Protein AF-A0A2S0M627-F1 (afdb_monomer)

Foldseek 3Di:
DPDDDDDDDDDPVVVVVLCVVCVVVVHDSVCSCCCVVVVPVPPVPPVCVVVVVVVVVVVVVVVVVVVCVVVVDDCPPVVVVVVVVVVVVVVVVVVVVVVVVVVVVVVVVVVVVVVVVVVVVVVVVVVVVVVVVVVVVVVVVVVVVVVVVPPPDDDDD

Mean predicted aligned error: 18.46 Å

InterPro domains:
  IPR053842 Mobilization protein NikA-like [PF21983] (3-68)

Secondary structure (DSSP, 8-state):
-----------HHHHHHHHHHHHHTT--HHHHHHHHHS--TTTTTTHHHHHHHHHHHHHHHHHHHHHHHTTT---HHHHHHHHHHHHHHHHHHHHHHHHHHHHHHHHHHHHHHHHHHHHHHHHHHHHHHHHHHHHHHHHHHHHHHHHHHSS------

Radius of gyration: 34.64 Å; Cα contacts (8 Å, |Δi|>4): 18; chains: 1; bounding box: 79×22×114 Å

Organism: Megasphaera elsdenii (NCBI:txid907)

Solvent-accessible surface area (backbone atoms only — not comparable to full-atom values): 9197 Å² total; per-residue (Å²): 129,91,85,83,83,87,87,80,94,67,55,73,65,57,53,51,52,49,50,51,54,11,52,78,71,75,38,53,58,67,56,38,47,45,54,72,73,61,52,58,93,63,88,55,70,68,74,44,54,60,50,52,50,50,51,50,52,52,52,51,53,52,54,50,51,53,57,41,51,76,67,72,55,86,52,74,65,58,54,51,51,51,53,53,49,50,54,51,50,53,52,53,52,52,52,52,54,49,51,53,54,51,50,58,50,51,54,50,49,51,53,54,52,51,54,50,50,53,53,50,52,52,51,53,53,52,52,49,51,53,52,52,51,51,52,52,49,52,52,52,52,52,52,51,55,53,53,70,69,67,72,81,79,84,86,82,134

pLDDT: mean 77.26, std 13.48, range [33.16, 94.44]

Sequence (157 aa):
MKEDRIYFRVTNLQKQQLLIHAREENLTLTDYILRHTLADEKALDDEDKNLVKEINRIGINLNQIARALNRGQNFAAEAKEVHQQIKKLDAFCDEILAARKAYFRELRQYHKEFLKLCQNENKSRELLKQIDASIKLKKLELKKLKLCKGGVIHVHP

Structure (mmCIF, N/CA/C/O backbone):
data_AF-A0A2S0M627-F1
#
_entry.id   AF-A0A2S0M627-F1
#
loop_
_atom_site.group_PDB
_atom_site.id
_atom_site.type_symbol
_atom_site.label_atom_id
_atom_site.label_alt_id
_atom_site.label_comp_id
_atom_site.label_asym_id
_atom_site.label_entity_id
_atom_site.label_seq_id
_atom_site.pdbx_PDB_ins_code
_atom_site.Cartn_x
_atom_site.Cartn_y
_atom_site.Cartn_z
_atom_site.occupancy
_atom_site.B_iso_or_equiv
_atom_site.auth_seq_id
_atom_site.auth_comp_id
_atom_site.auth_asym_id
_atom_site.auth_atom_id
_atom_site.pdbx_PDB_model_num
ATOM 1 N N . MET A 1 1 ? -16.958 -2.303 -27.642 1.00 62.78 1 MET A N 1
ATOM 2 C CA . MET A 1 1 ? -15.473 -2.290 -27.594 1.00 62.78 1 MET A CA 1
ATOM 3 C C . MET A 1 1 ? -15.046 -1.010 -26.885 1.00 62.78 1 MET A C 1
ATOM 5 O O . MET A 1 1 ? -15.880 -0.129 -26.766 1.00 62.78 1 MET A O 1
ATOM 9 N N . LYS A 1 2 ? -13.813 -0.889 -26.374 1.00 73.31 2 LYS A N 1
ATOM 10 C CA . LYS A 1 2 ? -13.320 0.414 -25.881 1.00 73.31 2 LYS A CA 1
ATOM 11 C C . LYS A 1 2 ? -13.036 1.300 -27.105 1.00 73.31 2 LYS A C 1
ATOM 13 O O . LYS A 1 2 ? -12.243 0.885 -27.948 1.00 73.31 2 LYS A O 1
ATOM 18 N N . GLU A 1 3 ? -13.717 2.439 -27.230 1.00 88.00 3 GLU A N 1
ATOM 19 C CA . GLU A 1 3 ? -13.704 3.269 -28.455 1.00 88.00 3 GLU A CA 1
ATOM 20 C C . GLU A 1 3 ? -12.709 4.437 -28.374 1.00 88.00 3 GLU A C 1
ATOM 22 O O . GLU A 1 3 ? -12.079 4.786 -29.374 1.00 88.00 3 GLU A O 1
ATOM 27 N N . ASP A 1 4 ? -12.469 4.956 -27.169 1.00 84.31 4 ASP A N 1
ATOM 28 C CA . ASP A 1 4 ? -11.597 6.107 -26.941 1.00 84.31 4 ASP A CA 1
ATOM 29 C C . ASP A 1 4 ? -10.142 5.724 -26.642 1.00 84.31 4 ASP A C 1
ATOM 31 O O . ASP A 1 4 ? -9.841 4.697 -26.023 1.00 84.31 4 ASP A O 1
ATOM 35 N N . ARG A 1 5 ? -9.207 6.586 -27.067 1.00 85.56 5 ARG A N 1
ATOM 36 C CA . ARG A 1 5 ? -7.762 6.423 -26.839 1.00 85.56 5 ARG A CA 1
ATOM 37 C C . ARG A 1 5 ? -7.183 7.615 -26.094 1.00 85.56 5 ARG A C 1
ATOM 39 O O . ARG A 1 5 ? -7.375 8.758 -26.494 1.00 85.56 5 ARG A O 1
ATOM 46 N N . ILE A 1 6 ? -6.382 7.326 -25.073 1.00 81.75 6 ILE A N 1
ATOM 47 C CA . ILE A 1 6 ? -5.637 8.325 -24.303 1.00 81.75 6 ILE A CA 1
ATOM 48 C C . ILE A 1 6 ? -4.149 8.173 -24.619 1.00 81.75 6 ILE A C 1
ATOM 50 O O . ILE A 1 6 ? -3.593 7.079 -24.519 1.00 81.75 6 ILE A O 1
ATOM 54 N N . TYR A 1 7 ? -3.499 9.279 -24.984 1.00 85.31 7 TYR A N 1
ATOM 55 C CA . TYR A 1 7 ? -2.059 9.333 -25.229 1.00 85.31 7 TYR A CA 1
ATOM 56 C C . TYR A 1 7 ? -1.385 10.184 -24.157 1.00 85.31 7 TYR A C 1
ATOM 58 O O . TYR A 1 7 ? -1.766 11.329 -23.934 1.00 85.31 7 TYR A O 1
ATOM 66 N N . PHE A 1 8 ? -0.337 9.650 -23.536 1.00 83.88 8 PHE A N 1
ATOM 67 C CA . PHE A 1 8 ? 0.505 10.384 -22.597 1.00 83.88 8 PHE A CA 1
ATOM 68 C C . PHE A 1 8 ? 1.966 10.334 -23.046 1.00 83.88 8 PHE A C 1
ATOM 70 O O . PHE A 1 8 ? 2.447 9.333 -23.582 1.00 83.88 8 PHE A O 1
ATOM 77 N N . ARG A 1 9 ? 2.685 11.443 -22.845 1.00 91.19 9 ARG A N 1
ATOM 78 C CA . ARG A 1 9 ? 4.125 11.509 -23.104 1.00 91.19 9 ARG A CA 1
ATOM 79 C C . ARG A 1 9 ? 4.863 10.940 -21.904 1.00 91.19 9 ARG A C 1
ATOM 81 O O . ARG A 1 9 ? 4.728 11.443 -20.796 1.00 91.19 9 ARG A O 1
ATOM 88 N N . VAL A 1 10 ? 5.672 9.923 -22.153 1.00 88.12 10 VAL A N 1
ATOM 89 C CA . VAL A 1 10 ? 6.555 9.312 -21.161 1.00 88.12 10 VAL A CA 1
ATOM 90 C C . VAL A 1 10 ? 7.954 9.204 -21.726 1.00 88.12 10 VAL A C 1
ATOM 92 O O . VAL A 1 10 ? 8.159 9.003 -22.924 1.00 88.12 10 VAL A O 1
ATOM 95 N N . THR A 1 11 ? 8.930 9.310 -20.840 1.00 89.25 11 THR A N 1
ATOM 96 C CA . THR A 1 11 ? 10.302 8.921 -21.145 1.00 89.25 11 THR A CA 1
ATOM 97 C C . THR A 1 11 ? 10.378 7.410 -21.384 1.00 89.25 11 THR A C 1
ATOM 99 O O . THR A 1 11 ? 9.516 6.640 -20.951 1.00 89.25 11 THR A O 1
ATOM 102 N N . ASN A 1 12 ? 11.440 6.954 -22.054 1.00 82.81 12 ASN A N 1
ATOM 103 C CA . ASN A 1 12 ? 11.660 5.520 -22.261 1.00 82.81 12 ASN A CA 1
ATOM 104 C C . ASN A 1 12 ? 11.729 4.757 -20.924 1.00 82.81 12 ASN A C 1
ATOM 106 O O . ASN A 1 12 ? 11.174 3.668 -20.820 1.00 82.81 12 ASN A O 1
ATOM 110 N N . LEU A 1 13 ? 12.330 5.373 -19.899 1.00 78.75 13 LEU A N 1
ATOM 111 C CA . LEU A 1 13 ? 12.429 4.814 -18.552 1.00 78.75 13 LEU A CA 1
ATOM 112 C C . LEU A 1 13 ? 11.047 4.586 -17.925 1.00 78.75 13 LEU A C 1
ATOM 114 O O . LEU A 1 13 ? 10.739 3.469 -17.521 1.00 78.75 13 LEU A O 1
ATOM 118 N N . GLN A 1 14 ? 10.194 5.612 -17.926 1.00 78.31 14 GLN A N 1
ATOM 119 C CA . GLN A 1 14 ? 8.824 5.512 -17.407 1.00 78.31 14 GLN A CA 1
ATOM 120 C C . GLN A 1 14 ? 8.014 4.441 -18.146 1.00 78.31 14 GLN A C 1
ATOM 122 O O . GLN A 1 14 ? 7.264 3.690 -17.528 1.00 78.31 14 GLN A O 1
ATOM 127 N N . LYS A 1 15 ? 8.203 4.316 -19.468 1.00 89.88 15 LYS A N 1
ATOM 128 C CA . LYS A 1 15 ? 7.550 3.265 -20.257 1.00 89.88 15 LYS A CA 1
ATOM 129 C C . LYS A 1 15 ? 7.964 1.860 -19.805 1.00 89.88 15 LYS A C 1
ATOM 131 O O . LYS A 1 15 ? 7.104 0.992 -19.710 1.00 89.88 15 LYS A O 1
ATOM 136 N N . GLN A 1 16 ? 9.251 1.625 -19.542 1.00 81.44 16 GLN A N 1
ATOM 137 C CA . GLN A 1 16 ? 9.727 0.318 -19.068 1.00 81.44 16 GLN A CA 1
ATOM 138 C C . GLN A 1 16 ? 9.199 -0.002 -17.667 1.00 81.44 16 GLN A C 1
ATOM 140 O O . GLN A 1 16 ? 8.731 -1.112 -17.441 1.00 81.44 16 GLN A O 1
ATOM 145 N N . GLN A 1 17 ? 9.199 0.978 -16.760 1.00 81.50 17 GLN A N 1
ATOM 146 C CA . GLN A 1 17 ? 8.665 0.810 -15.405 1.00 81.50 17 GLN A CA 1
ATOM 147 C C . GLN A 1 17 ? 7.190 0.393 -15.421 1.00 81.50 17 GLN A C 1
ATOM 149 O O . GLN A 1 17 ? 6.825 -0.597 -14.797 1.00 81.50 17 GLN A O 1
ATOM 154 N N . LEU A 1 18 ? 6.355 1.081 -16.208 1.00 88.69 18 LEU A N 1
ATOM 155 C CA . LEU A 1 18 ? 4.937 0.732 -16.341 1.00 88.69 18 LEU A CA 1
ATOM 156 C C . LEU A 1 18 ? 4.723 -0.694 -16.877 1.00 88.69 18 LEU A C 1
ATOM 158 O O . LEU A 1 18 ? 3.800 -1.381 -16.451 1.00 88.69 18 LEU A O 1
ATOM 162 N N . LEU A 1 19 ? 5.573 -1.152 -17.803 1.00 86.62 19 LEU A N 1
ATOM 163 C CA . LEU A 1 19 ? 5.493 -2.508 -18.354 1.00 86.62 19 LEU A CA 1
ATOM 164 C C . LEU A 1 19 ? 5.916 -3.585 -17.347 1.00 86.62 19 LEU A C 1
ATOM 166 O O . LEU A 1 19 ? 5.329 -4.665 -17.346 1.00 86.62 19 LEU A O 1
ATOM 170 N N . ILE A 1 20 ? 6.925 -3.305 -16.518 1.00 83.31 20 ILE A N 1
ATOM 171 C CA . ILE A 1 20 ? 7.376 -4.221 -15.463 1.00 83.31 20 ILE A CA 1
ATOM 172 C C . ILE A 1 20 ? 6.274 -4.382 -14.417 1.00 83.31 20 ILE A C 1
ATOM 174 O O . ILE A 1 20 ? 5.867 -5.509 -14.160 1.00 83.31 20 ILE A O 1
ATOM 178 N N . HIS A 1 21 ? 5.725 -3.281 -13.904 1.00 83.50 21 HIS A N 1
A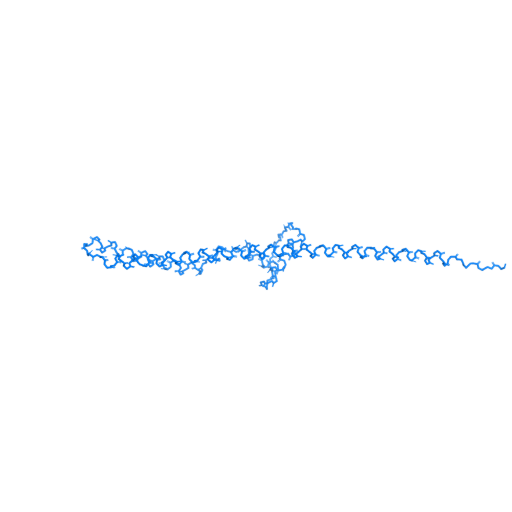TOM 179 C CA . HIS A 1 21 ? 4.677 -3.336 -12.881 1.00 83.50 21 HIS A CA 1
ATOM 180 C C . HIS A 1 21 ? 3.398 -4.013 -13.382 1.00 83.50 21 HIS A C 1
ATOM 182 O O . HIS A 1 21 ? 2.830 -4.856 -12.692 1.00 83.50 21 HIS A O 1
ATOM 188 N N . ALA A 1 22 ? 2.996 -3.744 -14.629 1.00 88.31 22 ALA A N 1
ATOM 189 C CA . ALA A 1 22 ? 1.884 -4.463 -15.243 1.00 88.31 22 ALA A CA 1
ATOM 190 C C . ALA A 1 22 ? 2.137 -5.981 -15.285 1.00 88.31 22 ALA A C 1
ATOM 192 O O . ALA A 1 22 ? 1.244 -6.766 -14.978 1.00 88.31 22 ALA A O 1
ATOM 193 N N . ARG A 1 23 ? 3.367 -6.405 -15.611 1.00 84.19 23 ARG A N 1
ATOM 194 C CA . ARG A 1 23 ? 3.745 -7.824 -15.637 1.00 84.19 23 ARG A CA 1
ATOM 195 C C . ARG A 1 23 ? 3.768 -8.448 -14.241 1.00 84.19 23 ARG A C 1
ATOM 197 O O . ARG A 1 23 ? 3.308 -9.575 -14.106 1.00 84.19 23 ARG A O 1
ATOM 204 N N . GLU A 1 24 ? 4.298 -7.753 -13.239 1.00 80.81 24 GLU A N 1
ATOM 205 C CA . GLU A 1 24 ? 4.345 -8.228 -11.845 1.00 80.81 24 GLU A CA 1
ATOM 206 C C . GLU A 1 24 ? 2.940 -8.533 -11.303 1.00 80.81 24 GLU A C 1
ATOM 208 O O . GLU A 1 24 ? 2.752 -9.518 -10.593 1.00 80.81 24 GLU A O 1
ATOM 213 N N . GLU A 1 25 ? 1.939 -7.751 -11.712 1.00 82.69 25 GLU A N 1
ATOM 214 C CA . GLU A 1 25 ? 0.534 -7.951 -11.339 1.00 82.69 25 GLU A CA 1
ATOM 215 C C . GLU A 1 25 ? -0.252 -8.868 -12.299 1.00 82.69 25 GLU A C 1
ATOM 217 O O . GLU A 1 25 ? -1.458 -9.047 -12.131 1.00 82.69 25 GLU A O 1
ATOM 222 N N . ASN A 1 26 ? 0.402 -9.470 -13.301 1.00 87.56 26 ASN A N 1
ATOM 223 C CA . ASN A 1 26 ? -0.231 -10.263 -14.368 1.00 87.56 26 ASN A CA 1
ATOM 224 C C . ASN A 1 26 ? -1.341 -9.512 -15.135 1.00 87.56 26 ASN A C 1
ATOM 226 O O . ASN A 1 26 ? -2.330 -10.104 -15.569 1.00 87.56 26 ASN A O 1
ATOM 230 N N . LEU A 1 27 ? -1.174 -8.204 -15.327 1.00 85.81 27 LEU A N 1
ATOM 231 C CA . LEU A 1 27 ? -2.104 -7.340 -16.047 1.00 85.81 27 LEU A CA 1
ATOM 232 C C . LEU A 1 27 ? -1.532 -6.902 -17.398 1.00 85.81 27 LEU A C 1
ATOM 234 O O . LEU A 1 27 ? -0.320 -6.800 -17.606 1.00 85.81 27 LEU A O 1
ATOM 238 N N . THR A 1 28 ? -2.421 -6.575 -18.337 1.00 90.06 28 THR A N 1
ATOM 239 C CA . THR A 1 28 ? -2.008 -5.800 -19.511 1.00 90.06 28 THR A CA 1
ATOM 240 C C . THR A 1 28 ? -1.654 -4.379 -19.074 1.00 90.06 28 THR A C 1
ATOM 242 O O . THR A 1 28 ? -2.180 -3.881 -18.082 1.00 90.06 28 THR A O 1
ATOM 245 N N . LEU A 1 29 ? -0.795 -3.680 -19.823 1.00 89.12 29 LEU A N 1
ATOM 246 C CA . LEU A 1 29 ? -0.456 -2.285 -19.510 1.00 89.12 29 LEU A CA 1
ATOM 247 C C . LEU A 1 29 ? -1.710 -1.398 -19.412 1.00 89.12 29 LEU A C 1
ATOM 249 O O . LEU A 1 29 ? -1.789 -0.524 -18.555 1.00 89.12 29 LEU A O 1
ATOM 253 N N . THR A 1 30 ? -2.691 -1.632 -20.284 1.00 88.25 30 THR A N 1
ATOM 254 C CA . THR A 1 30 ? -3.966 -0.913 -20.266 1.00 88.25 30 THR A CA 1
ATOM 255 C C . THR A 1 30 ? -4.753 -1.213 -18.997 1.00 88.25 30 THR A C 1
ATOM 257 O O . THR A 1 30 ? -5.227 -0.276 -18.365 1.00 88.25 30 THR A O 1
ATOM 260 N N . ASP A 1 31 ? -4.870 -2.478 -18.597 1.00 85.44 31 ASP A N 1
ATOM 261 C CA . ASP A 1 31 ? -5.626 -2.845 -17.395 1.00 85.44 31 ASP A CA 1
ATOM 262 C C . ASP A 1 31 ? -4.916 -2.406 -16.118 1.00 85.44 31 ASP A C 1
ATOM 264 O O . ASP A 1 31 ? -5.576 -1.940 -15.200 1.00 85.44 31 ASP A O 1
ATOM 268 N N . TYR A 1 32 ? -3.584 -2.465 -16.081 1.00 87.56 32 TYR A N 1
ATOM 269 C CA . TYR A 1 32 ? -2.776 -1.917 -14.995 1.00 87.56 32 TYR A CA 1
ATOM 270 C C . TYR A 1 32 ? -3.025 -0.415 -14.826 1.00 87.56 32 TYR A C 1
ATOM 272 O O . TYR A 1 32 ? -3.349 0.039 -13.733 1.00 87.56 32 TYR A O 1
ATOM 280 N N . ILE A 1 33 ? -2.938 0.360 -15.916 1.00 87.25 33 ILE A N 1
ATOM 281 C CA . ILE A 1 33 ? -3.188 1.804 -15.860 1.00 87.25 33 ILE A CA 1
ATOM 282 C C . ILE A 1 33 ? -4.621 2.060 -15.409 1.00 87.25 33 ILE A C 1
ATOM 284 O O . ILE A 1 33 ? -4.809 2.760 -14.427 1.00 87.25 33 ILE A O 1
ATOM 288 N N . LEU A 1 34 ? -5.622 1.460 -16.058 1.00 84.62 34 LEU A N 1
ATOM 289 C CA . LEU A 1 34 ? -7.023 1.693 -15.707 1.00 84.62 34 LEU A CA 1
ATOM 290 C C . LEU A 1 34 ? -7.330 1.271 -14.267 1.00 84.62 34 LEU A C 1
ATOM 292 O O . LEU A 1 34 ? -8.013 2.006 -13.575 1.00 84.62 34 LEU A O 1
ATOM 296 N N . ARG A 1 35 ? -6.790 0.152 -13.779 1.00 78.94 35 ARG A N 1
ATOM 297 C CA . ARG A 1 35 ? -6.978 -0.297 -12.393 1.00 78.94 35 ARG A CA 1
ATOM 298 C C . ARG A 1 35 ? -6.409 0.688 -11.376 1.00 78.94 35 ARG A C 1
ATOM 300 O O . ARG A 1 35 ? -7.017 0.875 -10.332 1.00 78.94 35 ARG A O 1
ATOM 307 N N . HIS A 1 36 ? -5.263 1.298 -11.673 1.00 75.25 36 HIS A N 1
ATOM 308 C CA . HIS A 1 36 ? -4.574 2.217 -10.760 1.00 75.25 36 HIS A CA 1
ATOM 309 C C . HIS A 1 36 ? -4.975 3.691 -10.949 1.00 75.25 36 HIS A C 1
ATOM 311 O O . HIS A 1 36 ? -4.780 4.490 -10.039 1.00 75.25 36 HIS A O 1
ATOM 317 N N . THR A 1 37 ? -5.543 4.076 -12.098 1.00 72.38 37 THR A N 1
ATOM 318 C CA . THR A 1 37 ? -6.003 5.454 -12.378 1.00 72.38 37 THR A CA 1
ATOM 319 C C . THR A 1 37 ? -7.512 5.625 -12.280 1.00 72.38 37 THR A C 1
ATOM 321 O O . THR A 1 37 ? -7.981 6.710 -11.963 1.00 72.38 37 THR A O 1
ATOM 324 N N . LEU A 1 38 ? -8.265 4.572 -12.598 1.00 69.06 38 LEU A N 1
ATOM 325 C CA . LEU A 1 38 ? -9.707 4.459 -12.381 1.00 69.06 38 LEU A CA 1
ATOM 326 C C . LEU A 1 38 ? -9.979 3.524 -11.207 1.00 69.06 38 LEU A C 1
ATOM 328 O O . LEU A 1 38 ? -11.028 2.886 -11.187 1.00 69.06 38 LEU A O 1
ATOM 332 N N . ALA A 1 39 ? -9.028 3.398 -10.270 1.00 50.19 39 ALA A N 1
ATOM 333 C CA . ALA A 1 39 ? -9.337 2.842 -8.968 1.00 50.19 39 ALA A CA 1
ATOM 334 C C . ALA A 1 39 ? -10.551 3.622 -8.471 1.00 50.19 39 ALA A C 1
ATOM 336 O O . ALA A 1 39 ? -10.432 4.790 -8.097 1.00 50.19 39 ALA A O 1
ATOM 337 N N . ASP A 1 40 ? -11.721 2.985 -8.556 1.00 43.94 40 ASP A N 1
ATOM 338 C CA . ASP A 1 40 ? -12.903 3.407 -7.841 1.00 43.94 40 ASP A CA 1
ATOM 339 C C . ASP A 1 40 ? -12.431 3.794 -6.438 1.00 43.94 40 ASP A C 1
ATOM 341 O O . ASP A 1 40 ? -11.555 3.138 -5.860 1.00 43.94 40 ASP A O 1
ATOM 345 N N . GLU A 1 41 ? -13.076 4.783 -5.839 1.00 47.69 41 GLU A N 1
ATOM 346 C CA . GLU A 1 41 ? -13.037 5.085 -4.402 1.00 47.69 41 GLU A CA 1
ATOM 347 C C . GLU A 1 41 ? -13.252 3.848 -3.478 1.00 47.69 41 GLU A C 1
ATOM 349 O O . GLU A 1 41 ? -13.319 3.978 -2.262 1.00 47.69 41 GLU A O 1
ATOM 354 N N . LYS A 1 42 ? -13.343 2.628 -4.023 1.00 44.25 42 LYS A N 1
ATOM 355 C CA . LYS A 1 42 ? -13.682 1.347 -3.406 1.00 44.25 42 LYS A CA 1
ATOM 356 C C . LYS A 1 42 ? -12.517 0.425 -3.046 1.00 44.25 42 LYS A C 1
ATOM 358 O O . LYS A 1 42 ? -12.776 -0.689 -2.603 1.00 44.25 42 LYS A O 1
ATOM 363 N N . ALA A 1 43 ? -11.256 0.842 -3.147 1.00 42.47 43 ALA A N 1
ATOM 364 C CA . ALA A 1 43 ? -10.153 0.063 -2.557 1.00 42.47 43 ALA A CA 1
ATOM 365 C C . ALA A 1 43 ? -9.909 0.366 -1.058 1.00 42.47 43 ALA A C 1
ATOM 367 O O . ALA A 1 43 ? -8.867 -0.002 -0.525 1.00 42.47 43 ALA A O 1
ATOM 368 N N . LEU A 1 44 ? -10.862 1.021 -0.381 1.00 43.84 44 LEU A N 1
ATOM 369 C CA . LEU A 1 44 ? -10.879 1.220 1.077 1.00 43.84 44 LEU A CA 1
ATOM 370 C C . LEU A 1 44 ? -11.983 0.419 1.798 1.00 43.84 44 LEU A C 1
ATOM 372 O O . LEU A 1 44 ? -12.061 0.449 3.019 1.00 43.84 44 LEU A O 1
ATOM 376 N N . ASP A 1 45 ? -12.834 -0.329 1.088 1.00 49.16 45 ASP A N 1
ATOM 377 C CA . ASP A 1 45 ? -14.160 -0.678 1.629 1.00 49.16 45 ASP A CA 1
ATOM 378 C C . ASP A 1 45 ? -14.287 -2.055 2.320 1.00 49.16 45 ASP A C 1
ATOM 380 O O . ASP A 1 45 ? -15.389 -2.463 2.690 1.00 49.16 45 ASP A O 1
ATOM 384 N N . ASP A 1 46 ? -13.184 -2.779 2.547 1.00 50.12 46 ASP A N 1
ATOM 385 C CA . ASP A 1 46 ? -13.211 -4.025 3.342 1.00 50.12 46 ASP A CA 1
ATOM 386 C C . ASP A 1 46 ? -12.309 -3.995 4.586 1.00 50.12 46 ASP A C 1
ATOM 388 O O . ASP A 1 46 ? -12.684 -4.584 5.604 1.00 50.12 46 ASP A O 1
ATOM 392 N N . GLU A 1 47 ? -11.200 -3.243 4.585 1.00 51.16 47 GLU A N 1
ATOM 393 C CA . GLU A 1 47 ? -10.427 -3.004 5.817 1.00 51.16 47 GLU A CA 1
ATOM 394 C C . GLU A 1 47 ? -11.185 -2.081 6.792 1.00 51.16 47 GLU A C 1
ATOM 396 O O . GLU A 1 47 ? -11.156 -2.311 8.005 1.00 51.16 47 GLU A O 1
ATOM 401 N N . ASP A 1 48 ? -11.985 -1.133 6.286 1.00 58.00 48 ASP A N 1
ATOM 402 C CA . ASP A 1 48 ? -12.751 -0.216 7.135 1.00 58.00 48 ASP A CA 1
ATOM 403 C C . ASP A 1 48 ? -14.055 -0.799 7.689 1.00 58.00 48 ASP A C 1
ATOM 405 O O . ASP A 1 48 ? -14.554 -0.306 8.695 1.00 58.00 48 ASP A O 1
ATOM 409 N N . LYS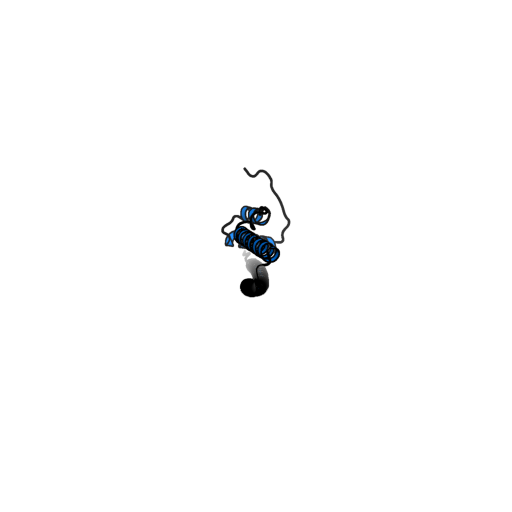 A 1 49 ? -14.623 -1.883 7.142 1.00 62.72 49 LYS A N 1
ATOM 410 C CA . LYS A 1 49 ? -15.862 -2.453 7.719 1.00 62.72 49 LYS A CA 1
ATOM 411 C C . LYS A 1 49 ? -15.648 -3.000 9.123 1.00 62.72 49 LYS A C 1
ATOM 413 O O . LYS A 1 49 ? -16.532 -2.875 9.971 1.00 62.72 49 LYS A O 1
ATOM 418 N N . ASN A 1 50 ? -14.491 -3.606 9.377 1.00 66.56 50 ASN A N 1
ATOM 419 C CA . ASN A 1 50 ? -14.141 -4.073 10.715 1.00 66.56 50 ASN A CA 1
ATOM 420 C C . ASN A 1 50 ? -13.799 -2.898 11.634 1.00 66.56 50 ASN A C 1
ATOM 422 O O . ASN A 1 50 ? -14.250 -2.888 12.778 1.00 66.56 50 ASN A O 1
ATOM 426 N N . LEU A 1 51 ? -13.108 -1.875 11.122 1.00 68.00 51 LEU A N 1
ATOM 427 C CA . LEU A 1 51 ? -12.818 -0.665 11.888 1.00 68.00 51 LEU A CA 1
ATOM 428 C C . LEU A 1 51 ? -14.100 0.095 12.264 1.00 68.00 51 LEU A C 1
ATOM 430 O O . LEU A 1 51 ? -14.292 0.435 13.425 1.00 68.00 51 LEU A O 1
ATOM 434 N N . VAL A 1 52 ? -15.026 0.291 11.326 1.00 76.75 52 VAL A N 1
ATOM 435 C CA . VAL A 1 52 ? -16.326 0.944 11.546 1.00 76.75 52 VAL A CA 1
ATOM 436 C C . VAL A 1 52 ? -17.196 0.134 12.506 1.00 76.75 52 VAL A C 1
ATOM 438 O O . VAL A 1 52 ? -17.863 0.718 13.361 1.00 76.75 52 VAL A O 1
ATOM 441 N N . LYS A 1 53 ? -17.176 -1.205 12.428 1.00 77.62 53 LYS A N 1
ATOM 442 C CA . LYS A 1 53 ? -17.853 -2.069 13.412 1.00 77.62 53 LYS A CA 1
ATOM 443 C C . LYS A 1 53 ? -17.278 -1.885 14.814 1.00 77.62 53 LYS A C 1
ATOM 445 O O . LYS A 1 53 ? -18.054 -1.737 15.758 1.00 77.62 53 LYS A O 1
ATOM 450 N N . GLU A 1 54 ? -15.956 -1.855 14.951 1.00 78.38 54 GLU A N 1
ATOM 451 C CA . GLU A 1 54 ? -15.305 -1.643 16.246 1.00 78.38 54 GLU A CA 1
ATOM 452 C C . GLU A 1 54 ? -15.524 -0.215 16.773 1.00 78.38 54 GLU A C 1
ATOM 454 O O . GLU A 1 54 ? -15.849 -0.049 17.946 1.00 78.38 54 GLU A O 1
ATOM 459 N N . ILE A 1 55 ? -15.502 0.815 15.919 1.00 79.69 55 ILE A N 1
ATOM 460 C CA . ILE A 1 55 ? -15.848 2.197 16.297 1.00 79.69 55 ILE A CA 1
ATOM 461 C C . ILE A 1 55 ? -17.303 2.286 16.778 1.00 79.69 55 ILE A C 1
ATOM 463 O O . ILE A 1 55 ? -17.569 2.877 17.826 1.00 79.69 55 ILE A O 1
ATOM 467 N N . ASN A 1 56 ? -18.250 1.661 16.070 1.00 79.25 56 ASN A N 1
ATOM 468 C CA . ASN A 1 56 ? -19.649 1.614 16.504 1.00 79.25 56 ASN A CA 1
ATOM 469 C C . ASN A 1 56 ? -19.801 0.902 17.851 1.00 79.25 56 ASN A C 1
ATOM 471 O O . ASN A 1 56 ? -20.550 1.356 18.717 1.00 79.25 56 ASN A O 1
ATOM 475 N N . ARG A 1 57 ? -19.069 -0.194 18.056 1.00 86.81 57 ARG A N 1
ATOM 476 C CA . ARG A 1 57 ? -19.068 -0.942 19.314 1.00 86.81 57 ARG A CA 1
ATOM 477 C C . ARG A 1 57 ? -18.511 -0.107 20.472 1.00 86.81 57 ARG A C 1
ATOM 479 O O . ARG A 1 57 ? -19.121 -0.079 21.541 1.00 86.81 57 ARG A O 1
ATOM 486 N N . ILE A 1 58 ? -17.422 0.631 20.248 1.00 82.31 58 ILE A N 1
ATOM 487 C CA . ILE A 1 58 ? -16.865 1.587 21.217 1.00 82.31 58 ILE A CA 1
ATOM 488 C C . ILE A 1 58 ? -17.898 2.676 21.543 1.00 82.31 58 ILE A C 1
ATOM 490 O O . ILE A 1 58 ? -18.166 2.940 22.716 1.00 82.31 58 ILE A O 1
ATOM 494 N N . GLY A 1 59 ? -18.541 3.259 20.527 1.00 85.44 59 GLY A N 1
ATOM 495 C CA . GLY A 1 59 ? -19.570 4.287 20.707 1.00 85.44 59 GLY A CA 1
ATOM 496 C C . GLY A 1 59 ? -20.782 3.805 21.515 1.00 85.44 59 GLY A C 1
ATOM 497 O O . GLY A 1 59 ? -21.277 4.524 22.387 1.00 85.44 59 GLY A O 1
ATOM 498 N N . ILE A 1 60 ? -21.243 2.571 21.285 1.00 85.56 60 ILE A N 1
ATOM 499 C CA . ILE A 1 60 ? -22.335 1.954 22.055 1.00 85.56 60 ILE A CA 1
ATOM 500 C C . ILE A 1 60 ? -21.937 1.787 23.526 1.00 85.56 60 ILE A C 1
ATOM 502 O O . ILE A 1 60 ? -22.707 2.179 24.407 1.00 85.56 60 ILE A O 1
ATOM 506 N N . ASN A 1 61 ? -20.740 1.265 23.799 1.00 82.44 61 ASN A N 1
ATOM 507 C CA . ASN A 1 61 ? -20.252 1.056 25.164 1.00 82.44 61 ASN A CA 1
ATOM 508 C C . ASN A 1 61 ? -20.117 2.383 25.928 1.00 82.44 61 ASN A C 1
ATOM 510 O O . ASN A 1 61 ? -20.574 2.491 27.066 1.00 82.44 61 ASN A O 1
ATOM 514 N N . LEU A 1 62 ? -19.575 3.423 25.286 1.00 76.25 62 LEU A N 1
ATOM 515 C CA . LEU A 1 62 ? -19.471 4.762 25.877 1.00 76.25 62 LEU A CA 1
ATOM 516 C C . LEU A 1 62 ? -20.848 5.343 26.227 1.00 76.25 62 LEU A C 1
ATOM 518 O O . LEU A 1 62 ? -21.039 5.879 27.319 1.00 76.25 62 LEU A O 1
ATOM 522 N N . ASN A 1 63 ? -21.840 5.172 25.350 1.00 80.75 63 ASN A N 1
ATOM 523 C CA . ASN A 1 63 ? -23.214 5.605 25.610 1.00 80.75 63 ASN A CA 1
ATOM 524 C C . ASN A 1 63 ? -23.885 4.840 26.761 1.00 80.75 63 ASN A C 1
ATOM 526 O O . ASN A 1 63 ? -24.746 5.395 27.448 1.00 80.75 63 ASN A O 1
ATOM 530 N N . GLN A 1 64 ? -23.534 3.570 26.970 1.00 78.50 64 GLN A N 1
ATOM 531 C CA . GLN A 1 64 ? -24.023 2.788 28.106 1.00 78.50 64 GLN A CA 1
ATOM 532 C C . GLN A 1 64 ? -23.398 3.274 29.414 1.00 78.50 64 GLN A C 1
ATOM 534 O O . GLN A 1 64 ? -24.138 3.527 30.364 1.00 78.50 64 GLN A O 1
ATOM 539 N N . ILE A 1 65 ? -22.082 3.504 29.431 1.00 73.81 65 ILE A N 1
ATOM 540 C CA . ILE A 1 65 ? -21.355 4.054 30.585 1.00 73.81 65 ILE A CA 1
ATOM 541 C C . ILE A 1 65 ? -21.911 5.431 30.968 1.00 73.81 65 ILE A C 1
ATOM 543 O O . ILE A 1 65 ? -22.241 5.656 32.129 1.00 73.81 65 ILE A O 1
ATOM 547 N N . ALA A 1 66 ? -22.114 6.327 29.997 1.00 71.19 66 ALA A N 1
ATOM 548 C CA . ALA A 1 66 ? -22.691 7.650 30.241 1.00 71.19 66 ALA A CA 1
ATOM 549 C C . ALA A 1 66 ? -24.101 7.567 30.857 1.00 71.19 66 ALA A C 1
ATOM 551 O O . ALA A 1 66 ? -24.412 8.259 31.826 1.00 71.19 66 ALA A O 1
ATOM 552 N N . ARG A 1 67 ? -24.959 6.671 30.347 1.00 75.25 67 ARG A N 1
ATOM 553 C CA . ARG A 1 67 ? -26.303 6.443 30.910 1.00 75.25 67 ARG A CA 1
ATOM 554 C C . ARG A 1 67 ? -26.275 5.820 32.300 1.00 75.25 67 ARG A C 1
ATOM 556 O O . ARG A 1 67 ? -27.225 6.001 33.059 1.00 75.25 67 ARG A O 1
ATOM 563 N N . ALA A 1 68 ? -25.264 5.027 32.609 1.00 69.94 68 ALA A N 1
ATOM 564 C CA . ALA A 1 68 ? -25.143 4.367 33.894 1.00 69.94 68 ALA A CA 1
ATOM 565 C C . ALA A 1 68 ? -24.596 5.343 34.957 1.00 69.94 68 ALA A C 1
ATOM 567 O O . ALA A 1 68 ? -25.153 5.429 36.051 1.00 69.94 68 ALA A O 1
ATOM 568 N N . LEU A 1 69 ? -23.624 6.187 34.586 1.00 64.62 69 LEU A N 1
ATOM 569 C CA . LEU A 1 69 ? -23.138 7.317 35.389 1.00 64.62 69 LEU A CA 1
ATOM 570 C C . LEU A 1 69 ? -24.257 8.310 35.724 1.00 64.62 69 LEU A C 1
ATOM 572 O O . LEU A 1 69 ? -24.436 8.669 36.885 1.00 64.62 69 LEU A O 1
ATOM 576 N N . ASN A 1 70 ? -25.077 8.681 34.736 1.00 68.56 70 ASN A N 1
ATOM 577 C CA . ASN A 1 70 ? -26.227 9.569 34.948 1.00 68.56 70 ASN A CA 1
ATOM 578 C C . ASN A 1 70 ? -27.297 8.975 35.885 1.00 68.56 70 ASN A C 1
ATOM 580 O O . ASN A 1 70 ? -28.158 9.705 36.367 1.00 68.56 70 ASN A O 1
ATOM 584 N N . ARG A 1 71 ? -27.259 7.661 36.150 1.00 74.25 71 ARG A N 1
ATOM 585 C CA . ARG A 1 71 ? -28.155 6.958 37.084 1.00 74.25 71 ARG A CA 1
ATOM 586 C C . ARG A 1 71 ? -27.554 6.765 38.482 1.00 74.25 71 ARG A C 1
ATOM 588 O O . ARG A 1 71 ? -28.175 6.109 39.311 1.00 74.25 71 ARG A O 1
ATOM 595 N N . GLY A 1 72 ? -26.378 7.336 38.756 1.00 61.91 72 GLY A N 1
ATOM 596 C CA . GLY A 1 72 ? -25.755 7.329 40.084 1.00 61.91 72 GLY A CA 1
ATOM 597 C C . GLY A 1 72 ? -25.146 5.989 40.510 1.00 61.91 72 GLY A C 1
ATOM 598 O O . GLY A 1 72 ? -24.835 5.812 41.686 1.00 61.91 72 GLY A O 1
ATOM 599 N N . GLN A 1 73 ? -24.970 5.037 39.586 1.00 63.84 73 GLN A N 1
ATOM 600 C CA . GLN A 1 73 ? -24.237 3.797 39.859 1.00 63.84 73 GLN A CA 1
ATOM 601 C C . GLN A 1 73 ? -22.723 4.083 39.962 1.00 63.84 73 GLN A C 1
ATOM 603 O O . GLN A 1 73 ? -22.186 4.928 39.246 1.00 63.84 73 GLN A O 1
ATOM 608 N N . ASN A 1 74 ? -22.033 3.408 40.887 1.00 65.25 74 ASN A N 1
ATOM 609 C CA . ASN A 1 74 ? -20.629 3.668 41.212 1.00 65.25 74 ASN A CA 1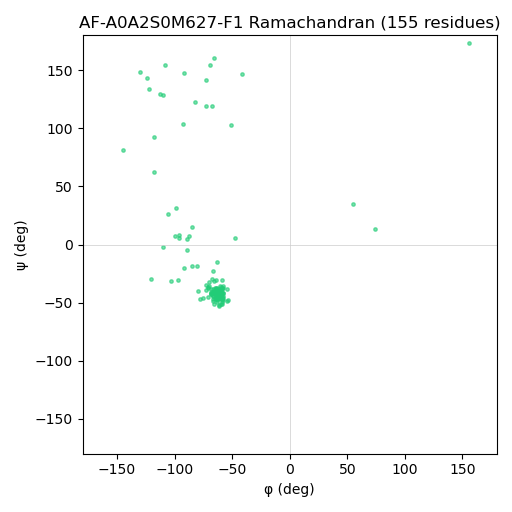
ATOM 610 C C . ASN A 1 74 ? -19.706 2.751 40.378 1.00 65.25 74 ASN A C 1
ATOM 612 O O . ASN A 1 74 ? -19.602 1.565 40.673 1.00 65.25 74 ASN A O 1
ATOM 616 N N . PHE A 1 75 ? -19.059 3.299 39.340 1.00 61.00 75 PHE A N 1
ATOM 617 C CA . PHE A 1 75 ? -18.343 2.555 38.279 1.00 61.00 75 PHE A CA 1
ATOM 618 C C . PHE A 1 75 ? -16.824 2.458 38.463 1.00 61.00 75 PHE A C 1
ATOM 620 O O . PHE A 1 75 ? -16.068 2.460 37.492 1.00 61.00 75 PHE A O 1
ATOM 627 N N . ALA A 1 76 ? -16.319 2.432 39.695 1.00 66.69 76 ALA A N 1
ATOM 628 C CA . ALA A 1 76 ? -14.869 2.429 39.913 1.00 66.69 76 ALA A CA 1
ATOM 629 C C . ALA A 1 76 ? -14.165 1.219 39.253 1.00 66.69 76 ALA A C 1
ATOM 631 O O . ALA A 1 76 ? -13.018 1.334 38.816 1.00 66.69 76 ALA A O 1
ATOM 632 N N . ALA A 1 77 ? -14.852 0.076 39.146 1.00 65.75 77 ALA A N 1
ATOM 633 C CA . ALA A 1 77 ? -14.333 -1.125 38.496 1.00 65.75 77 ALA A CA 1
ATOM 634 C C . ALA A 1 77 ? -14.397 -1.023 36.962 1.00 65.75 77 ALA A C 1
ATOM 636 O O . ALA A 1 77 ? -13.394 -1.249 36.286 1.00 65.75 77 ALA A O 1
ATOM 637 N N . GLU A 1 78 ? -15.532 -0.594 36.413 1.00 69.19 78 GLU A N 1
ATOM 638 C CA . GLU A 1 78 ? -15.761 -0.473 34.972 1.00 69.19 78 GLU A CA 1
ATOM 639 C C . GLU A 1 78 ? -14.937 0.669 34.362 1.00 69.19 78 GLU A C 1
ATOM 641 O O . GLU A 1 78 ? -14.397 0.529 33.269 1.00 69.19 78 GLU A O 1
ATOM 646 N N . ALA A 1 79 ? -14.743 1.777 35.084 1.00 68.75 79 ALA A N 1
ATOM 647 C CA . ALA A 1 79 ? -13.850 2.858 34.667 1.00 68.75 79 ALA A CA 1
ATOM 648 C C . ALA A 1 79 ? -12.387 2.391 34.585 1.00 68.75 79 ALA A C 1
ATOM 650 O O . ALA A 1 79 ? -11.656 2.778 33.669 1.00 68.75 79 ALA A O 1
ATOM 651 N N . LYS A 1 80 ? -11.959 1.525 35.513 1.00 73.12 80 LYS A N 1
ATOM 652 C CA . LYS A 1 80 ? -10.623 0.919 35.489 1.00 73.12 80 LYS A CA 1
ATOM 653 C C . LYS A 1 80 ? -10.466 -0.021 34.294 1.00 73.12 80 LYS A C 1
ATOM 655 O O . LYS A 1 80 ? -9.431 0.017 33.633 1.00 73.12 80 LYS A O 1
ATOM 660 N N . GLU A 1 81 ? -11.489 -0.816 33.994 1.00 77.00 81 GLU A N 1
ATOM 661 C CA . GLU A 1 81 ? -11.492 -1.739 32.858 1.00 77.00 81 GLU A CA 1
ATOM 662 C C . GLU A 1 81 ? -11.479 -1.000 31.511 1.00 77.00 81 GLU A C 1
ATOM 664 O O . GLU A 1 81 ? -10.653 -1.303 30.648 1.00 77.00 81 GLU A O 1
ATOM 669 N N . VAL A 1 82 ? -12.289 0.053 31.367 1.00 77.19 82 VAL A N 1
ATOM 670 C CA . VAL A 1 82 ? -12.287 0.940 30.190 1.00 77.19 82 VAL A CA 1
ATOM 671 C C . VAL A 1 82 ? -10.928 1.613 30.012 1.00 77.19 82 VAL A C 1
ATOM 673 O O . VAL A 1 82 ? -10.377 1.608 28.913 1.00 77.19 82 VAL A O 1
ATOM 676 N N . HIS A 1 83 ? -10.330 2.133 31.086 1.00 74.19 83 HIS A N 1
ATOM 677 C CA . HIS A 1 83 ? -8.994 2.726 31.026 1.00 74.19 83 HIS A CA 1
ATOM 678 C C . HIS A 1 83 ? -7.925 1.712 30.582 1.00 74.19 83 HIS A C 1
ATOM 680 O O . HIS A 1 83 ? -6.992 2.050 29.854 1.00 74.19 83 HIS A O 1
ATOM 686 N N . GLN A 1 84 ? -8.065 0.449 30.987 1.00 78.62 84 GLN A N 1
ATOM 687 C CA . GLN A 1 84 ? -7.151 -0.620 30.597 1.00 78.62 84 GLN A CA 1
ATOM 688 C C . GLN A 1 84 ? -7.330 -1.027 29.128 1.00 78.62 84 GLN A C 1
ATOM 690 O O . GLN A 1 84 ? -6.344 -1.331 28.456 1.00 78.62 84 GLN A O 1
ATOM 695 N N . GLN A 1 85 ? -8.560 -0.988 28.609 1.00 80.31 85 GLN A N 1
ATOM 696 C CA . GLN A 1 85 ? -8.839 -1.193 27.187 1.00 80.31 85 GLN A CA 1
ATOM 697 C C . GLN A 1 85 ? -8.307 -0.046 26.321 1.00 80.31 85 GLN A C 1
ATOM 699 O O . GLN A 1 85 ? -7.688 -0.320 25.298 1.00 80.31 85 GLN A O 1
ATOM 704 N N . ILE A 1 86 ? -8.455 1.210 26.757 1.00 81.50 86 ILE A N 1
ATOM 705 C CA . ILE A 1 86 ? -7.884 2.378 26.062 1.00 81.50 86 ILE A CA 1
ATOM 706 C C . ILE A 1 86 ? -6.361 2.245 25.958 1.00 81.50 86 ILE A C 1
ATOM 708 O O . ILE A 1 86 ? -5.816 2.347 24.868 1.00 81.50 86 ILE A O 1
ATOM 712 N N . LYS A 1 87 ? -5.676 1.883 27.051 1.00 83.31 87 LYS A N 1
ATOM 713 C CA . LYS A 1 87 ? -4.221 1.646 27.019 1.00 83.31 87 LYS A CA 1
ATOM 714 C C . LYS A 1 87 ? -3.799 0.548 26.045 1.00 83.31 87 LYS A C 1
ATOM 716 O O . LYS A 1 87 ? -2.747 0.655 25.423 1.00 83.31 87 LYS A O 1
ATOM 721 N N . LYS A 1 88 ? -4.588 -0.525 25.932 1.00 89.50 88 LYS A N 1
ATOM 722 C CA . LYS A 1 88 ? -4.324 -1.584 24.947 1.00 89.50 88 LYS A CA 1
ATOM 723 C C . LYS A 1 88 ? -4.514 -1.069 23.523 1.00 89.50 88 LYS A C 1
ATOM 725 O O . LYS A 1 88 ? -3.701 -1.392 22.666 1.00 89.50 88 LYS A O 1
ATOM 730 N N . LEU A 1 89 ? -5.558 -0.278 23.283 1.00 86.31 89 LEU A N 1
ATOM 731 C CA . LEU A 1 89 ? -5.813 0.328 21.980 1.00 86.31 89 LEU A CA 1
ATOM 732 C C . LEU A 1 89 ? -4.677 1.275 21.574 1.00 86.31 89 LEU A C 1
ATOM 734 O O . LEU A 1 89 ? -4.192 1.176 20.452 1.00 86.31 89 LEU A O 1
ATOM 738 N N . ASP A 1 90 ? -4.209 2.121 22.494 1.00 83.62 90 ASP A N 1
ATOM 739 C CA . ASP A 1 90 ? -3.079 3.025 22.254 1.00 83.62 90 ASP A CA 1
ATOM 740 C C . ASP A 1 90 ? -1.813 2.246 21.862 1.00 83.62 90 ASP A C 1
ATOM 742 O O . ASP A 1 90 ? -1.176 2.566 20.860 1.00 83.62 90 ASP A O 1
ATOM 746 N N . ALA A 1 91 ? -1.500 1.162 22.582 1.00 88.94 91 ALA A N 1
ATOM 747 C CA . ALA A 1 91 ? -0.352 0.310 22.264 1.00 88.94 91 ALA A CA 1
ATOM 748 C C . ALA A 1 91 ? -0.459 -0.328 20.866 1.00 88.94 91 ALA A C 1
ATOM 750 O O . ALA A 1 91 ? 0.507 -0.316 20.105 1.00 88.94 91 ALA A O 1
ATOM 751 N N . PHE A 1 92 ? -1.642 -0.828 20.492 1.00 87.31 92 PHE A N 1
ATOM 752 C CA . PHE A 1 92 ? -1.878 -1.361 19.147 1.00 87.31 92 PHE A CA 1
ATOM 753 C C . PHE A 1 92 ? -1.713 -0.291 18.061 1.00 87.31 92 PHE A C 1
ATOM 755 O O . PHE A 1 92 ? -1.105 -0.550 17.020 1.00 87.31 92 PHE A O 1
ATOM 762 N N . CYS A 1 93 ? -2.226 0.919 18.291 1.00 83.25 93 CYS A N 1
ATOM 763 C CA . CYS A 1 93 ? -2.054 2.039 17.369 1.00 83.25 93 CYS A CA 1
ATOM 764 C C . CYS A 1 93 ? -0.570 2.386 17.176 1.00 83.25 93 CYS A C 1
ATOM 766 O O . CYS A 1 93 ? -0.127 2.580 16.040 1.00 83.25 93 CYS A O 1
ATOM 768 N N . ASP A 1 94 ? 0.212 2.410 18.257 1.00 88.75 94 ASP A N 1
ATOM 769 C CA . ASP A 1 94 ? 1.652 2.668 18.202 1.00 88.75 94 ASP A CA 1
ATOM 770 C C . ASP A 1 94 ? 2.409 1.584 17.419 1.00 88.75 94 ASP A C 1
ATOM 772 O O . ASP A 1 94 ? 3.269 1.907 16.590 1.00 88.75 94 ASP A O 1
ATOM 776 N N . GLU A 1 95 ? 2.059 0.309 17.608 1.00 90.81 95 GLU A N 1
ATOM 777 C CA . GLU A 1 95 ? 2.630 -0.812 16.850 1.00 90.81 95 GLU A CA 1
ATOM 778 C C . GLU A 1 95 ? 2.347 -0.692 15.347 1.00 90.81 95 GLU A C 1
ATOM 780 O O . GLU A 1 95 ? 3.265 -0.807 14.528 1.00 90.81 95 GLU A O 1
ATOM 785 N N . ILE A 1 96 ? 1.103 -0.378 14.969 1.00 87.81 96 ILE A N 1
ATOM 786 C CA . ILE A 1 96 ? 0.714 -0.173 13.566 1.00 87.81 96 ILE A CA 1
ATOM 787 C C . ILE A 1 96 ? 1.493 0.998 12.958 1.00 87.81 96 ILE A C 1
ATOM 789 O O . ILE A 1 96 ? 2.023 0.900 11.845 1.00 87.81 96 ILE A O 1
ATOM 793 N N . LEU A 1 97 ? 1.611 2.114 13.683 1.00 83.94 97 LEU A N 1
ATOM 794 C CA . LEU A 1 97 ? 2.362 3.280 13.219 1.00 83.94 97 LEU A CA 1
ATOM 795 C C . LEU A 1 97 ? 3.857 2.974 13.057 1.00 83.94 97 LEU A C 1
ATOM 797 O O . LEU A 1 97 ? 4.484 3.459 12.106 1.00 83.94 97 LEU A O 1
ATOM 801 N N . ALA A 1 98 ? 4.435 2.168 13.949 1.00 87.75 98 ALA A N 1
ATOM 802 C CA . ALA A 1 98 ? 5.820 1.723 13.856 1.00 87.75 98 ALA A CA 1
ATOM 803 C C . ALA A 1 98 ? 6.042 0.804 12.644 1.00 87.75 98 ALA A C 1
ATOM 805 O O . ALA A 1 98 ? 6.947 1.065 11.843 1.00 87.75 98 ALA A O 1
ATOM 806 N N . ALA A 1 99 ? 5.182 -0.200 12.454 1.00 85.31 99 ALA A N 1
ATOM 807 C CA . ALA A 1 99 ? 5.230 -1.112 11.313 1.00 85.31 99 ALA A CA 1
ATOM 808 C C . ALA A 1 99 ? 5.102 -0.354 9.983 1.00 85.31 99 ALA A C 1
ATOM 810 O O . ALA A 1 99 ? 5.914 -0.530 9.071 1.00 85.31 99 ALA A O 1
ATOM 811 N N . ARG A 1 100 ? 4.158 0.592 9.898 1.00 82.12 100 ARG A N 1
ATOM 812 C CA . ARG A 1 100 ? 3.975 1.445 8.717 1.00 82.12 100 ARG A CA 1
ATOM 813 C C . ARG A 1 100 ? 5.223 2.274 8.409 1.00 82.12 100 ARG A C 1
ATOM 815 O O . ARG A 1 100 ? 5.633 2.381 7.252 1.00 82.12 100 ARG A O 1
ATOM 822 N N . LYS A 1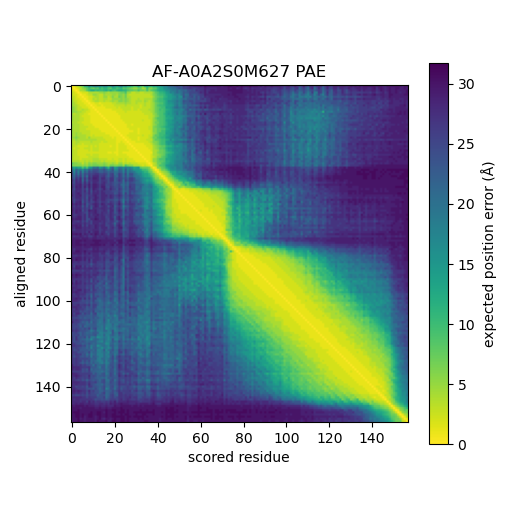 101 ? 5.864 2.857 9.430 1.00 83.19 101 LYS A N 1
ATOM 823 C CA . LYS A 1 101 ? 7.125 3.600 9.258 1.00 83.19 101 LYS A CA 1
ATOM 824 C C . LYS A 1 101 ? 8.262 2.699 8.773 1.00 83.19 101 LYS A C 1
ATOM 826 O O . LYS A 1 101 ? 9.048 3.155 7.940 1.00 83.19 101 LYS A O 1
ATOM 831 N N . ALA A 1 102 ? 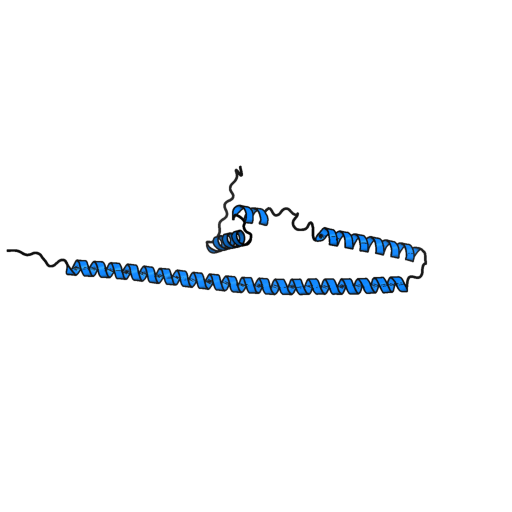8.363 1.471 9.281 1.00 84.88 102 ALA A N 1
ATOM 832 C CA . ALA A 1 102 ? 9.367 0.500 8.850 1.00 84.88 102 ALA A CA 1
ATOM 833 C C . ALA A 1 102 ? 9.169 0.120 7.376 1.00 84.88 102 ALA A C 1
ATOM 835 O O . ALA A 1 102 ? 10.086 0.305 6.575 1.00 84.88 102 ALA A O 1
ATOM 836 N N . TYR A 1 103 ? 7.941 -0.235 6.991 1.00 85.75 103 TYR A N 1
ATOM 837 C CA . TYR A 1 103 ? 7.577 -0.529 5.605 1.00 85.75 103 TYR A CA 1
ATOM 838 C C . TYR A 1 103 ? 7.953 0.612 4.645 1.00 85.75 103 TYR A C 1
ATOM 840 O O . TYR A 1 103 ? 8.626 0.403 3.638 1.00 85.75 103 TYR A O 1
ATOM 848 N N . PHE A 1 104 ? 7.622 1.865 4.984 1.00 75.06 104 PHE A N 1
ATOM 849 C CA . PHE A 1 104 ? 7.996 3.014 4.149 1.00 75.06 104 PHE A CA 1
ATOM 850 C C . PHE A 1 104 ? 9.506 3.279 4.073 1.00 75.06 104 PHE A C 1
ATOM 852 O O . PHE A 1 104 ? 9.966 3.968 3.156 1.00 75.06 104 PHE A O 1
ATOM 859 N N . ARG A 1 105 ? 10.299 2.818 5.046 1.00 81.25 105 ARG A N 1
ATOM 860 C CA . ARG A 1 105 ? 11.766 2.884 4.956 1.00 81.25 105 ARG A CA 1
ATOM 861 C C . ARG A 1 105 ? 12.283 1.827 3.987 1.00 81.25 105 ARG A C 1
ATOM 863 O O . ARG A 1 105 ? 13.075 2.175 3.115 1.00 81.25 105 ARG A O 1
ATOM 870 N N . GLU A 1 106 ? 11.793 0.597 4.094 1.00 82.31 106 GLU A N 1
ATOM 871 C CA . GLU A 1 106 ? 12.157 -0.505 3.197 1.00 82.31 106 GLU A CA 1
ATOM 872 C C . GLU A 1 106 ? 11.770 -0.203 1.749 1.00 82.31 106 GLU A C 1
ATOM 874 O O . GLU A 1 106 ? 12.614 -0.283 0.860 1.00 82.31 106 GLU A O 1
ATOM 879 N N . LEU A 1 107 ? 10.549 0.284 1.514 1.00 74.88 107 LEU A N 1
ATOM 880 C CA . LEU A 1 107 ? 10.083 0.677 0.184 1.00 74.88 107 LEU A CA 1
ATOM 881 C C . LEU A 1 107 ? 10.969 1.764 -0.448 1.00 74.88 107 LEU A C 1
ATOM 883 O O . LEU A 1 107 ? 11.310 1.698 -1.630 1.00 74.88 107 LEU A O 1
ATOM 887 N N . ARG A 1 108 ? 11.387 2.765 0.340 1.00 75.44 108 ARG A N 1
ATOM 888 C CA . ARG A 1 108 ? 12.314 3.808 -0.134 1.00 75.44 108 ARG A CA 1
ATOM 889 C C . ARG A 1 108 ? 13.688 3.243 -0.472 1.00 75.44 108 ARG A C 1
ATOM 891 O O . ARG A 1 108 ? 14.296 3.683 -1.449 1.00 75.44 108 ARG A O 1
ATOM 898 N N . GLN A 1 109 ? 14.180 2.297 0.323 1.00 79.75 109 GLN A N 1
ATOM 899 C CA . GLN A 1 109 ? 15.457 1.643 0.069 1.00 79.75 109 GLN A CA 1
ATOM 900 C C . GLN A 1 109 ? 15.397 0.795 -1.206 1.00 79.75 109 GLN A C 1
ATOM 902 O O . GLN A 1 109 ? 16.249 0.965 -2.077 1.00 79.75 109 GLN A O 1
ATOM 907 N N . TYR A 1 110 ? 14.346 -0.010 -1.368 1.00 82.19 110 TYR A N 1
ATOM 908 C CA . TYR A 1 110 ? 14.083 -0.768 -2.588 1.00 82.19 110 TYR A CA 1
ATOM 909 C C . TYR A 1 110 ? 14.053 0.146 -3.819 1.00 82.19 110 TYR A C 1
ATOM 911 O O . TYR A 1 110 ? 14.768 -0.090 -4.792 1.00 82.19 110 TYR A O 1
ATOM 919 N N . HIS A 1 111 ? 13.311 1.258 -3.758 1.00 72.62 111 HIS A N 1
ATOM 920 C CA . HIS A 1 111 ? 13.241 2.209 -4.869 1.00 72.62 111 HIS A CA 1
ATOM 921 C C . HIS A 1 111 ? 14.618 2.799 -5.218 1.00 72.62 111 HIS A C 1
ATOM 923 O O . HIS A 1 111 ? 14.975 2.936 -6.389 1.00 72.62 111 HIS A O 1
ATOM 929 N N . LYS A 1 112 ? 15.436 3.113 -4.207 1.00 76.12 112 LYS A N 1
ATOM 930 C CA . LYS A 1 112 ? 16.803 3.614 -4.401 1.00 76.12 112 LYS A CA 1
ATOM 931 C C . LYS A 1 112 ? 17.706 2.576 -5.074 1.00 76.12 112 LYS A C 1
ATOM 933 O O . LYS A 1 112 ? 18.506 2.936 -5.938 1.00 76.12 112 LYS A O 1
ATOM 938 N N . GLU A 1 113 ? 17.605 1.313 -4.681 1.00 80.94 113 GLU A N 1
ATOM 939 C CA . GLU A 1 113 ? 18.371 0.210 -5.272 1.00 80.94 113 GLU A CA 1
ATOM 94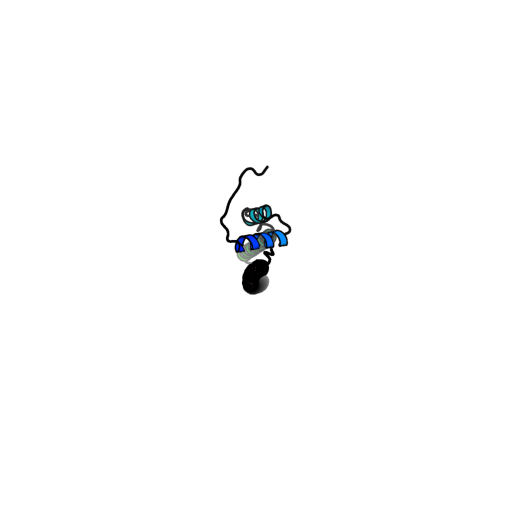0 C C . GLU A 1 113 ? 17.934 -0.078 -6.706 1.00 80.94 113 GLU A C 1
ATOM 942 O O . GLU A 1 113 ? 18.780 -0.185 -7.596 1.00 80.94 113 GLU A O 1
ATOM 947 N N . PHE A 1 114 ? 16.628 -0.075 -6.958 1.00 74.31 114 PHE A N 1
ATOM 948 C CA . PHE A 1 114 ? 16.061 -0.215 -8.292 1.00 74.31 114 PHE A CA 1
ATOM 949 C C . PHE A 1 114 ? 16.556 0.883 -9.248 1.00 74.31 114 PHE A C 1
ATOM 951 O O . PHE A 1 114 ? 16.986 0.600 -10.368 1.00 74.31 114 PHE A O 1
ATOM 958 N N . LEU A 1 115 ? 16.582 2.143 -8.797 1.00 71.81 115 LEU A N 1
ATOM 959 C CA . LEU A 1 115 ? 17.118 3.249 -9.596 1.00 71.81 115 LEU A CA 1
ATOM 960 C C . LEU A 1 115 ? 18.608 3.067 -9.914 1.00 71.81 115 LEU A C 1
ATOM 962 O O . LEU A 1 115 ? 19.027 3.328 -11.043 1.00 71.81 115 LEU A O 1
ATOM 966 N N . LYS A 1 116 ? 19.411 2.592 -8.953 1.00 81.75 116 LYS A N 1
ATOM 967 C CA . LYS A 1 116 ? 20.828 2.277 -9.196 1.00 81.75 116 LYS A CA 1
ATOM 968 C C . LYS A 1 116 ? 20.991 1.166 -10.229 1.00 81.75 116 LYS A C 1
ATOM 970 O O . LYS A 1 116 ? 21.839 1.289 -11.111 1.00 81.75 116 LYS A O 1
ATOM 975 N N . LEU A 1 117 ? 20.179 0.112 -10.143 1.00 80.88 117 LEU A N 1
ATOM 976 C CA . LEU A 1 117 ? 20.191 -0.983 -11.110 1.00 80.88 117 LEU A CA 1
ATOM 977 C C . LEU A 1 117 ? 19.900 -0.463 -12.523 1.00 80.88 117 LEU A C 1
ATOM 979 O O . LEU A 1 117 ? 20.695 -0.693 -13.432 1.00 80.88 117 LEU A O 1
ATOM 983 N N . CYS A 1 118 ? 18.840 0.334 -12.682 1.00 70.38 118 CYS A N 1
ATOM 984 C CA . CYS A 1 118 ? 18.476 0.943 -13.963 1.00 70.38 118 CYS A CA 1
ATOM 985 C C . CYS A 1 118 ? 19.597 1.832 -14.529 1.00 70.38 118 CYS A C 1
ATOM 987 O O . CYS A 1 118 ? 19.881 1.813 -15.728 1.00 70.38 118 CYS A O 1
ATOM 989 N N . GLN A 1 119 ? 20.253 2.629 -13.681 1.00 77.88 119 GLN A N 1
ATOM 990 C CA . GLN A 1 119 ? 21.381 3.467 -14.100 1.00 77.88 119 GLN A CA 1
ATOM 991 C C . GLN A 1 119 ? 22.560 2.628 -14.598 1.00 77.88 119 GLN A C 1
ATOM 993 O O . GLN A 1 119 ? 23.172 2.972 -15.610 1.00 77.88 119 GLN A O 1
ATOM 998 N N . ASN A 1 120 ? 22.877 1.536 -13.902 1.00 84.12 120 ASN A N 1
ATOM 999 C CA . ASN A 1 120 ? 23.956 0.638 -14.292 1.00 84.12 120 ASN A CA 1
ATOM 1000 C C . ASN A 1 120 ? 23.638 -0.076 -15.607 1.00 84.12 120 ASN A C 1
ATOM 1002 O O . ASN A 1 120 ? 24.479 -0.088 -16.502 1.00 84.12 120 ASN A O 1
ATOM 1006 N N . GLU A 1 121 ? 22.415 -0.581 -15.770 1.00 83.00 121 GLU A N 1
ATOM 1007 C CA . GLU A 1 121 ? 21.984 -1.217 -17.016 1.00 83.00 121 GLU A CA 1
ATOM 1008 C C . GLU A 1 121 ? 22.071 -0.246 -18.205 1.00 83.00 121 GLU A C 1
ATOM 1010 O O . GLU A 1 121 ? 22.594 -0.595 -19.265 1.00 83.00 121 GLU A O 1
ATOM 1015 N N . ASN A 1 122 ? 21.649 1.009 -18.021 1.00 77.88 122 ASN A N 1
ATOM 1016 C CA . ASN A 1 122 ? 21.764 2.036 -19.057 1.00 77.88 122 ASN A CA 1
ATOM 1017 C C . ASN A 1 122 ? 23.223 2.336 -19.427 1.00 77.88 122 ASN A C 1
ATOM 1019 O O . ASN A 1 122 ? 23.534 2.442 -20.614 1.00 77.88 122 ASN A O 1
ATOM 1023 N N . LYS A 1 123 ? 24.130 2.423 -18.443 1.00 87.62 123 LYS A N 1
ATOM 1024 C CA . LYS A 1 123 ? 25.573 2.582 -18.700 1.00 87.62 123 LYS A CA 1
ATOM 1025 C C . LYS A 1 123 ? 26.125 1.406 -19.505 1.00 87.62 123 LYS A C 1
ATOM 1027 O O . LYS A 1 123 ? 26.831 1.625 -20.487 1.00 87.62 123 LYS A O 1
ATOM 1032 N N . SER A 1 124 ? 25.767 0.177 -19.134 1.00 87.19 124 SER A N 1
ATOM 1033 C CA . SER A 1 124 ? 26.190 -1.028 -19.852 1.00 87.19 124 SER A CA 1
ATOM 1034 C C . SER A 1 124 ? 25.673 -1.051 -21.288 1.00 87.19 124 SER A C 1
ATOM 1036 O O . SER A 1 124 ? 26.436 -1.349 -22.205 1.00 87.19 124 SER A O 1
ATOM 1038 N N . ARG A 1 125 ? 24.406 -0.679 -21.516 1.00 86.69 125 ARG A N 1
ATOM 1039 C CA . ARG A 1 125 ? 23.836 -0.578 -22.870 1.00 86.69 125 ARG A CA 1
ATOM 1040 C C . ARG A 1 125 ? 24.552 0.468 -23.714 1.00 86.69 125 ARG A C 1
ATOM 1042 O O . ARG A 1 125 ? 24.775 0.231 -24.898 1.00 86.69 125 ARG A O 1
ATOM 1049 N N . GLU A 1 126 ? 24.916 1.606 -23.132 1.00 87.94 126 GLU A N 1
ATOM 1050 C CA . GLU A 1 126 ? 25.628 2.658 -23.859 1.00 87.94 126 GLU A CA 1
ATOM 1051 C C . GLU A 1 126 ? 27.052 2.229 -24.230 1.00 87.94 126 GLU A C 1
ATOM 1053 O O . GLU A 1 126 ? 27.471 2.411 -25.373 1.00 87.94 126 GLU A O 1
ATOM 1058 N N . LEU A 1 127 ? 27.758 1.556 -23.316 1.00 92.62 127 LEU A N 1
ATOM 1059 C CA . LEU A 1 127 ? 29.066 0.967 -23.603 1.00 92.62 127 LEU A CA 1
ATOM 1060 C C . LEU A 1 127 ? 28.978 -0.068 -24.737 1.00 92.62 127 LEU A C 1
ATOM 1062 O O . LEU A 1 127 ? 29.811 -0.065 -25.643 1.00 92.62 127 LEU A O 1
ATOM 1066 N N . LEU A 1 128 ? 27.937 -0.909 -24.734 1.00 90.19 128 LEU A N 1
ATOM 1067 C CA . LEU A 1 128 ? 27.716 -1.904 -25.785 1.00 90.19 128 LEU A CA 1
ATOM 1068 C C . LEU A 1 128 ? 27.557 -1.243 -27.165 1.00 90.19 128 LEU A C 1
ATOM 1070 O O . LEU A 1 128 ? 28.192 -1.663 -28.130 1.00 90.19 128 LEU A O 1
ATOM 1074 N N . LYS A 1 129 ? 26.778 -0.153 -27.251 1.00 91.12 129 LYS A N 1
ATOM 1075 C CA . LYS A 1 129 ? 26.613 0.614 -28.499 1.00 91.12 129 LYS A CA 1
ATOM 1076 C C . LYS A 1 129 ? 27.934 1.200 -28.998 1.00 91.12 129 LYS A C 1
ATOM 1078 O O . LYS A 1 129 ? 28.182 1.191 -30.203 1.00 91.12 129 LYS A O 1
ATOM 1083 N N . GLN A 1 130 ? 28.771 1.716 -28.096 1.00 92.50 130 GLN A N 1
ATOM 1084 C CA . GLN A 1 130 ? 30.080 2.277 -28.453 1.00 92.50 130 GLN A CA 1
ATOM 1085 C C . GLN A 1 130 ? 31.028 1.200 -28.997 1.00 92.50 130 GLN A C 1
ATOM 1087 O O . GLN A 1 130 ? 31.728 1.431 -29.991 1.00 92.50 130 GLN A O 1
ATOM 1092 N N . ILE A 1 131 ? 31.016 0.008 -28.393 1.00 93.69 131 ILE A N 1
ATOM 1093 C CA . ILE A 1 131 ? 31.778 -1.152 -28.871 1.00 93.69 131 ILE A CA 1
ATOM 1094 C C . ILE A 1 131 ? 31.282 -1.569 -30.260 1.00 93.69 131 ILE A C 1
ATOM 1096 O O . ILE A 1 131 ? 32.089 -1.701 -31.183 1.00 93.69 131 ILE A O 1
ATOM 1100 N N . ASP A 1 132 ? 29.969 -1.695 -30.450 1.00 94.06 132 ASP A N 1
ATOM 1101 C CA . ASP A 1 132 ? 29.376 -2.064 -31.739 1.00 94.06 132 ASP A CA 1
ATOM 1102 C C . ASP A 1 132 ? 29.709 -1.052 -32.844 1.00 94.06 132 ASP A C 1
ATOM 1104 O O . ASP A 1 132 ? 30.053 -1.437 -33.967 1.00 94.06 132 ASP A O 1
ATOM 1108 N N . ALA A 1 133 ? 29.646 0.247 -32.536 1.00 91.81 133 ALA A N 1
ATOM 1109 C CA . ALA A 1 133 ? 30.045 1.309 -33.455 1.00 91.81 133 ALA A CA 1
ATOM 1110 C C . ALA A 1 133 ? 31.532 1.199 -33.835 1.00 91.81 133 ALA A C 1
ATOM 1112 O O . ALA A 1 133 ? 31.874 1.259 -35.019 1.00 91.81 133 ALA A O 1
ATOM 1113 N N . SER A 1 134 ? 32.405 0.949 -32.855 1.00 94.44 134 SER A N 1
ATOM 1114 C CA . SER A 1 134 ? 33.845 0.761 -33.078 1.00 94.44 134 SER A CA 1
ATOM 1115 C C . SER A 1 134 ? 34.145 -0.468 -33.942 1.00 94.44 134 SER A C 1
ATOM 1117 O O . SER A 1 134 ? 34.977 -0.408 -34.849 1.00 94.44 134 SER A O 1
ATOM 1119 N N . ILE A 1 135 ? 33.439 -1.583 -33.719 1.00 94.38 135 ILE A N 1
ATOM 1120 C CA . ILE A 1 135 ? 33.563 -2.798 -34.539 1.00 94.38 135 ILE A CA 1
ATOM 1121 C C . ILE A 1 135 ? 33.127 -2.519 -35.981 1.00 94.38 135 ILE A C 1
ATOM 1123 O O . ILE A 1 135 ? 33.803 -2.947 -36.921 1.00 94.38 135 ILE A O 1
ATOM 1127 N N . LYS A 1 136 ? 32.014 -1.800 -36.179 1.00 93.69 136 LYS A N 1
ATOM 1128 C CA . LYS A 1 136 ? 31.540 -1.413 -37.517 1.00 93.69 136 LYS A CA 1
ATOM 1129 C C . LYS A 1 136 ? 32.568 -0.550 -38.248 1.00 93.69 136 LYS A C 1
ATOM 1131 O O . LYS A 1 136 ? 32.847 -0.830 -39.414 1.00 93.69 136 LYS A O 1
ATOM 1136 N N . LEU A 1 137 ? 33.159 0.433 -37.566 1.00 93.19 137 LEU A N 1
ATOM 1137 C CA . LEU A 1 137 ? 34.200 1.294 -38.132 1.00 93.19 137 LEU A CA 1
ATOM 1138 C C . LEU A 1 137 ? 35.421 0.474 -38.576 1.00 93.19 137 LEU A C 1
ATOM 1140 O O . LEU A 1 137 ? 35.801 0.526 -39.744 1.00 93.19 137 LEU A O 1
ATOM 1144 N N . LYS A 1 138 ? 35.961 -0.377 -37.692 1.00 92.56 138 LYS A N 1
ATOM 1145 C CA . LYS A 1 138 ? 37.111 -1.241 -38.013 1.00 92.56 138 LYS A CA 1
ATOM 1146 C C . 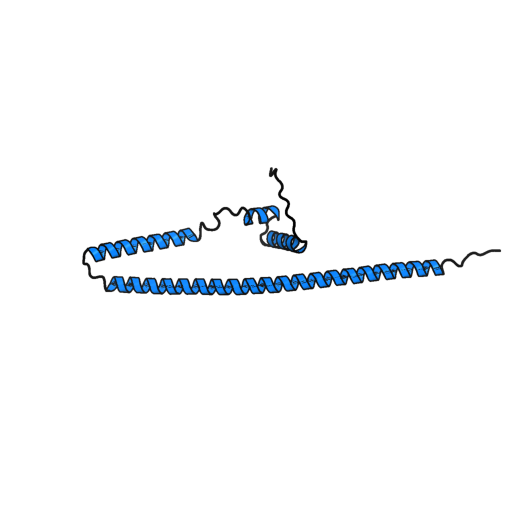LYS A 1 138 ? 36.827 -2.199 -39.172 1.00 92.56 138 LYS A C 1
ATOM 1148 O O . LYS A 1 138 ? 37.692 -2.433 -40.013 1.00 92.56 138 LYS A O 1
ATOM 1153 N N . LYS A 1 139 ? 35.609 -2.751 -39.264 1.00 92.19 139 LYS A N 1
ATOM 1154 C CA . LYS A 1 139 ? 35.192 -3.588 -40.407 1.00 92.19 139 LYS A CA 1
ATOM 1155 C C . LYS A 1 139 ? 35.196 -2.802 -41.722 1.00 92.19 139 LYS A C 1
ATOM 1157 O O . LYS A 1 139 ? 35.625 -3.334 -42.746 1.00 92.19 139 LYS A O 1
ATOM 1162 N N . LEU A 1 140 ? 34.733 -1.552 -41.700 1.00 91.38 140 LEU A N 1
ATOM 1163 C CA . LEU A 1 140 ? 34.760 -0.641 -42.848 1.00 91.38 140 LEU A CA 1
ATOM 1164 C C . LEU A 1 140 ? 36.193 -0.307 -43.278 1.00 91.38 140 LEU A C 1
ATOM 1166 O O . LEU A 1 140 ? 36.503 -0.389 -44.466 1.00 91.38 140 LEU A O 1
ATOM 1170 N N . GLU A 1 141 ? 37.074 0.005 -42.330 1.00 91.69 141 GLU A N 1
ATOM 1171 C CA . GLU A 1 141 ? 38.500 0.250 -42.584 1.00 91.69 141 GLU A CA 1
ATOM 1172 C C . GLU A 1 141 ? 39.185 -0.978 -43.194 1.00 91.69 141 GLU A C 1
ATOM 1174 O O . GLU A 1 141 ? 39.867 -0.870 -44.214 1.00 91.69 141 GLU A O 1
ATOM 1179 N N . LEU A 1 142 ? 38.927 -2.169 -42.644 1.00 89.44 142 LEU A N 1
ATOM 1180 C CA . LEU A 1 142 ? 39.453 -3.423 -43.180 1.00 89.44 142 LEU A CA 1
ATOM 1181 C C . LEU A 1 142 ? 38.959 -3.682 -44.612 1.00 89.44 142 LEU A C 1
ATOM 1183 O O . LEU A 1 142 ? 39.726 -4.137 -45.461 1.00 89.44 142 LEU A O 1
ATOM 1187 N N . LYS A 1 143 ? 37.686 -3.379 -44.903 1.00 89.12 143 LYS A N 1
ATOM 1188 C CA . LYS A 1 143 ? 37.118 -3.497 -46.255 1.00 89.12 143 LYS A CA 1
ATOM 1189 C C . LYS A 1 143 ? 37.806 -2.541 -47.236 1.00 89.12 143 LYS A C 1
ATOM 1191 O O . LYS A 1 143 ? 38.143 -2.965 -48.338 1.00 89.12 143 LYS A O 1
ATOM 1196 N N . LYS A 1 144 ? 38.068 -1.292 -46.829 1.00 85.12 144 LYS A N 1
ATOM 1197 C CA . LYS A 1 144 ? 38.818 -0.311 -47.635 1.00 85.12 144 LYS A CA 1
ATOM 1198 C C . LYS A 1 144 ? 40.249 -0.781 -47.915 1.00 85.12 144 LYS A C 1
ATOM 1200 O O . LYS A 1 144 ? 40.667 -0.781 -49.066 1.00 85.12 144 LYS A O 1
ATOM 1205 N N . LEU A 1 145 ? 40.964 -1.272 -46.900 1.00 81.81 145 LEU A N 1
ATOM 1206 C CA . LEU A 1 145 ? 42.325 -1.806 -47.051 1.00 81.81 145 LEU A CA 1
ATOM 1207 C C . LEU A 1 145 ? 42.396 -2.999 -48.018 1.00 81.81 145 LEU A C 1
ATOM 1209 O O . LEU A 1 145 ? 43.339 -3.098 -48.800 1.00 81.81 145 LEU A O 1
ATOM 1213 N N . LYS A 1 146 ? 41.400 -3.895 -47.994 1.00 80.69 146 LYS A N 1
ATOM 1214 C CA . LYS A 1 146 ? 41.314 -5.026 -48.936 1.00 80.69 146 LYS A CA 1
ATOM 1215 C C . LYS A 1 146 ? 41.078 -4.570 -50.380 1.00 80.69 146 LYS A C 1
ATOM 1217 O O . LYS A 1 146 ? 41.683 -5.134 -51.284 1.00 80.69 146 LYS A O 1
ATOM 1222 N N . LEU A 1 147 ? 40.257 -3.540 -50.594 1.00 73.44 147 LEU A N 1
ATOM 1223 C CA . LEU A 1 147 ? 40.026 -2.951 -51.920 1.00 73.44 147 LEU A CA 1
ATOM 1224 C C . LEU A 1 147 ? 41.284 -2.260 -52.466 1.00 73.44 147 LEU A C 1
ATOM 1226 O O . LEU A 1 147 ? 41.623 -2.451 -53.628 1.00 73.44 147 LEU A O 1
ATOM 1230 N N . CYS A 1 148 ? 42.030 -1.543 -51.620 1.00 62.12 148 CYS A N 1
ATOM 1231 C CA . CYS A 1 148 ? 43.303 -0.924 -52.005 1.00 62.12 148 CYS A CA 1
ATOM 1232 C C . CYS A 1 148 ? 44.387 -1.945 -52.393 1.00 62.12 148 CYS A C 1
ATOM 1234 O O . CYS A 1 148 ? 45.226 -1.645 -53.234 1.00 62.12 148 CYS A O 1
ATOM 1236 N N . LYS A 1 149 ? 44.373 -3.154 -51.813 1.00 60.88 149 LYS A N 1
ATOM 1237 C CA . LYS A 1 149 ? 45.327 -4.229 -52.149 1.00 60.88 149 LYS A CA 1
ATOM 1238 C C . LYS A 1 149 ? 44.916 -5.078 -53.362 1.00 60.88 149 LYS A C 1
ATOM 1240 O O . LYS A 1 149 ? 45.770 -5.750 -53.925 1.00 60.88 149 LYS A O 1
ATOM 1245 N N . GLY A 1 150 ? 43.643 -5.058 -53.766 1.00 53.12 150 GLY A N 1
ATOM 1246 C CA . GLY A 1 150 ? 43.124 -5.815 -54.917 1.00 53.12 150 GLY A CA 1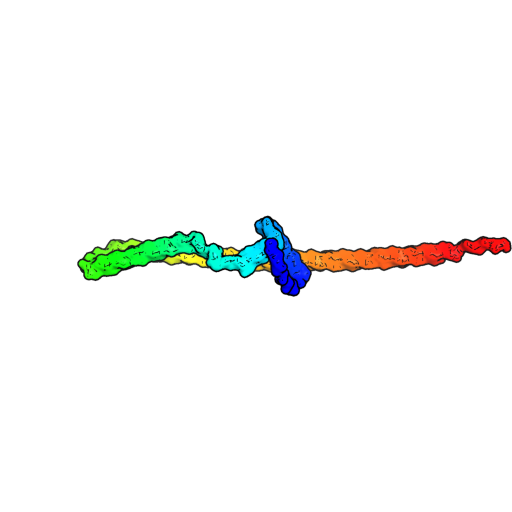
ATOM 1247 C C . GLY A 1 150 ? 43.185 -5.080 -56.263 1.00 53.12 150 GLY A C 1
ATOM 1248 O O . GLY A 1 150 ? 42.842 -5.670 -57.280 1.00 53.12 150 GLY A O 1
ATOM 1249 N N . GLY A 1 151 ? 43.604 -3.809 -56.282 1.00 48.56 151 GLY A N 1
ATOM 1250 C CA . GLY A 1 151 ? 43.630 -2.955 -57.479 1.00 48.56 151 GLY A CA 1
ATOM 1251 C C . GLY A 1 151 ? 44.900 -3.027 -58.336 1.00 48.56 151 GLY A C 1
ATOM 1252 O O . GLY A 1 151 ? 45.036 -2.227 -59.253 1.00 48.56 151 GLY A O 1
ATOM 1253 N N . VAL A 1 152 ? 45.833 -3.946 -58.063 1.00 47.59 152 VAL A N 1
ATOM 1254 C CA . VAL A 1 152 ? 47.082 -4.090 -58.838 1.00 47.59 152 VAL A CA 1
ATOM 1255 C C . VAL A 1 152 ? 47.133 -5.463 -59.500 1.00 47.59 152 VAL A C 1
ATOM 1257 O O . VAL A 1 152 ? 47.991 -6.272 -59.179 1.00 47.59 152 VAL A O 1
ATOM 1260 N N . ILE A 1 153 ? 46.193 -5.753 -60.402 1.00 49.25 153 ILE A N 1
ATOM 1261 C CA . ILE A 1 153 ? 46.381 -6.784 -61.434 1.00 49.25 153 ILE A CA 1
ATOM 1262 C C . ILE A 1 153 ? 45.673 -6.313 -62.714 1.00 49.25 153 ILE A C 1
ATOM 1264 O O . ILE A 1 153 ? 44.555 -6.724 -63.017 1.00 49.25 153 ILE A O 1
ATOM 1268 N N . HIS A 1 154 ? 46.334 -5.449 -63.485 1.00 41.72 154 HIS A N 1
ATOM 1269 C CA . HIS A 1 154 ? 46.111 -5.387 -64.929 1.00 41.72 154 HIS A CA 1
ATOM 1270 C C . HIS A 1 154 ? 47.412 -5.733 -65.651 1.00 41.72 154 HIS A C 1
ATOM 1272 O O . HIS A 1 154 ? 48.305 -4.923 -65.862 1.00 41.72 154 HIS A O 1
ATOM 1278 N N . VAL A 1 155 ? 47.465 -7.031 -65.917 1.00 45.75 155 VAL A N 1
ATOM 1279 C CA . VAL A 1 155 ? 48.199 -7.783 -66.929 1.00 45.75 155 VAL A CA 1
ATOM 1280 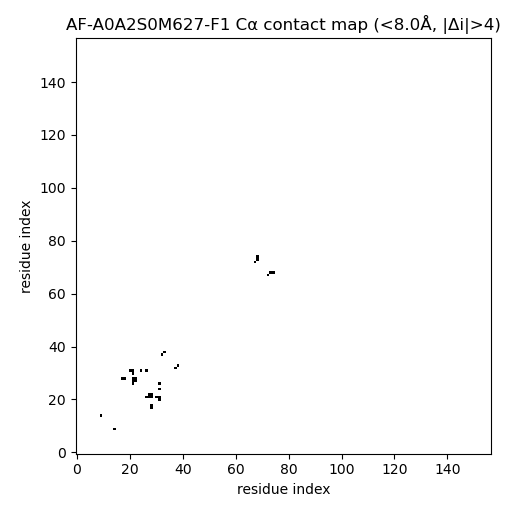C C . VAL A 1 155 ? 47.601 -7.393 -68.299 1.00 45.75 155 VAL A C 1
ATOM 1282 O O . VAL A 1 155 ? 46.380 -7.422 -68.431 1.00 45.75 155 VAL A O 1
ATOM 1285 N N . HIS A 1 156 ? 48.340 -6.822 -69.256 1.00 33.16 156 HIS A N 1
ATOM 1286 C CA . HIS A 1 156 ? 49.063 -7.454 -70.389 1.00 33.16 156 HIS A CA 1
ATOM 1287 C C . HIS A 1 156 ? 49.225 -6.373 -71.498 1.00 33.16 156 HIS A C 1
ATOM 1289 O O . HIS A 1 156 ? 48.550 -5.343 -71.392 1.00 33.16 156 HIS A O 1
ATOM 1295 N N . PRO A 1 157 ? 49.957 -6.603 -72.611 1.00 48.78 157 PRO A N 1
ATOM 1296 C CA . PRO A 1 157 ? 50.848 -7.718 -72.960 1.00 48.78 157 PRO A CA 1
ATOM 1297 C C . PRO A 1 157 ? 52.338 -7.345 -72.956 1.00 48.78 157 PRO A C 1
ATOM 1299 O O . PRO A 1 157 ? 52.675 -6.168 -73.215 1.00 48.78 157 PRO A O 1
#